Protein AF-A0A0U3AAA3-F1 (afdb_monomer_lite)

Radius of gyration: 26.06 Å; chains: 1; bounding box: 89×28×64 Å

Structure (mmCIF, N/CA/C/O backbone):
data_AF-A0A0U3AAA3-F1
#
_entry.id   AF-A0A0U3AAA3-F1
#
loop_
_atom_site.group_PDB
_atom_site.id
_atom_site.type_symbol
_atom_site.label_atom_id
_atom_site.label_alt_id
_atom_site.label_comp_id
_atom_site.label_asym_id
_atom_site.label_entity_id
_atom_site.label_seq_id
_atom_site.pdbx_PDB_ins_code
_atom_site.Cartn_x
_atom_site.Cartn_y
_atom_site.Cartn_z
_atom_site.occupancy
_atom_site.B_iso_or_equiv
_atom_site.auth_seq_id
_atom_site.auth_comp_id
_atom_site.auth_asym_id
_atom_site.auth_atom_id
_atom_site.pdbx_PDB_model_num
ATOM 1 N N . MET A 1 1 ? -76.362 -2.317 -46.726 1.00 37.00 1 MET A N 1
ATOM 2 C CA . MET A 1 1 ? -75.154 -2.818 -47.416 1.00 37.00 1 MET A CA 1
ATOM 3 C C . MET A 1 1 ? -74.134 -3.236 -46.356 1.00 37.00 1 MET A C 1
ATOM 5 O O . MET A 1 1 ? -74.156 -2.622 -45.297 1.00 37.00 1 MET A O 1
ATOM 9 N N . PRO A 1 2 ? -73.394 -4.336 -46.579 1.00 53.75 2 PRO A N 1
ATOM 10 C CA . PRO A 1 2 ? -72.885 -5.265 -45.556 1.00 53.75 2 PRO A CA 1
ATOM 11 C C . PRO A 1 2 ? -71.405 -5.004 -45.187 1.00 53.75 2 PRO A C 1
ATOM 13 O O . PRO A 1 2 ? -70.929 -3.903 -45.423 1.00 53.75 2 PRO A O 1
ATOM 16 N N . PHE A 1 3 ? -70.716 -6.030 -44.656 1.00 48.41 3 PHE A N 1
ATOM 17 C CA . PHE A 1 3 ? -69.305 -6.127 -44.213 1.00 48.41 3 PHE A CA 1
ATOM 18 C C . PHE A 1 3 ? -69.119 -5.766 -42.724 1.00 48.41 3 PHE A C 1
ATOM 20 O O . PHE A 1 3 ? -68.991 -4.605 -42.373 1.00 48.41 3 PHE A O 1
ATOM 27 N N . TRP A 1 4 ? -69.193 -6.675 -41.740 1.00 46.38 4 TRP A N 1
ATOM 28 C CA . TRP A 1 4 ? -68.537 -7.990 -41.607 1.00 46.38 4 TRP A CA 1
ATOM 29 C C . TRP A 1 4 ? -67.086 -7.977 -42.091 1.00 46.38 4 TRP A C 1
ATOM 31 O O . TRP A 1 4 ? -66.832 -8.261 -43.252 1.00 46.38 4 TRP A O 1
ATOM 41 N N . TYR A 1 5 ? -66.151 -7.705 -41.177 1.00 57.47 5 TYR A N 1
ATOM 42 C CA . TYR A 1 5 ? -64.892 -8.447 -41.095 1.00 57.47 5 TYR A CA 1
ATOM 43 C C . TYR A 1 5 ? -64.356 -8.388 -39.661 1.00 57.47 5 TYR A C 1
ATOM 45 O O . TYR A 1 5 ? -63.885 -7.362 -39.177 1.00 57.47 5 TYR A O 1
ATOM 53 N N . ALA A 1 6 ? -64.469 -9.518 -38.970 1.00 54.03 6 ALA A N 1
ATOM 54 C CA . ALA A 1 6 ? -63.689 -9.805 -37.783 1.00 54.03 6 ALA A CA 1
ATOM 55 C C . ALA A 1 6 ? -62.265 -10.159 -38.227 1.00 54.03 6 ALA A C 1
ATOM 57 O O . ALA A 1 6 ? -62.090 -11.045 -39.061 1.00 54.03 6 ALA A O 1
ATOM 58 N N . ILE A 1 7 ? -61.252 -9.521 -37.643 1.00 60.38 7 ILE A N 1
ATOM 59 C CA . ILE A 1 7 ? -59.889 -10.057 -37.631 1.00 60.38 7 ILE A CA 1
ATOM 60 C C . ILE A 1 7 ? -59.403 -10.012 -36.185 1.00 60.38 7 ILE A C 1
ATOM 62 O O . ILE A 1 7 ? -59.069 -8.962 -35.644 1.00 60.38 7 ILE A O 1
ATOM 66 N N . ARG A 1 8 ? -59.407 -11.186 -35.548 1.00 59.12 8 ARG A N 1
ATOM 67 C CA . ARG A 1 8 ? -58.609 -11.484 -34.359 1.00 59.12 8 ARG A CA 1
ATOM 68 C C . ARG A 1 8 ? -57.355 -12.221 -34.809 1.00 59.12 8 ARG A C 1
ATOM 70 O O . ARG A 1 8 ? -57.466 -13.389 -35.150 1.00 59.12 8 ARG A O 1
ATOM 77 N N . ILE A 1 9 ? -56.201 -11.566 -34.747 1.00 58.53 9 ILE A N 1
ATOM 78 C CA . ILE A 1 9 ? -54.851 -12.150 -34.637 1.00 58.53 9 ILE A CA 1
ATOM 79 C C . ILE A 1 9 ? -54.052 -11.037 -33.930 1.00 58.53 9 ILE A C 1
ATOM 81 O O . ILE A 1 9 ? -54.076 -9.908 -34.394 1.00 58.53 9 ILE A O 1
ATOM 85 N N . GLY A 1 10 ? -53.482 -11.176 -32.736 1.00 50.84 10 GLY A N 1
ATOM 86 C CA . GLY A 1 10 ? -52.736 -12.303 -32.196 1.00 50.84 10 GLY A CA 1
ATOM 87 C C . GLY A 1 10 ? -51.255 -11.905 -32.156 1.00 50.84 10 GLY A C 1
ATOM 88 O O . GLY A 1 10 ? -50.718 -11.492 -33.174 1.00 50.84 10 GLY A O 1
ATOM 89 N N . VAL A 1 11 ? -50.622 -12.092 -30.992 1.00 58.62 11 VAL A N 1
ATOM 90 C CA . VAL A 1 11 ? -49.186 -11.930 -30.672 1.00 58.62 11 VAL A CA 1
ATOM 91 C C . VAL A 1 11 ? -48.766 -10.563 -30.110 1.00 58.62 11 VAL A C 1
ATOM 93 O O . VAL A 1 11 ? -48.398 -9.626 -30.811 1.00 58.62 11 VAL A O 1
ATOM 96 N N . ALA A 1 12 ? -48.752 -10.519 -28.776 1.00 52.66 12 ALA A N 1
ATOM 97 C CA . ALA A 1 12 ? -47.927 -9.621 -27.988 1.00 52.66 12 ALA A CA 1
ATOM 98 C C . ALA A 1 12 ? -46.445 -9.977 -28.200 1.00 52.66 12 ALA A C 1
ATOM 100 O O . ALA A 1 12 ? -46.017 -11.076 -27.849 1.00 52.66 12 ALA A O 1
ATOM 101 N N . ALA A 1 13 ? -45.666 -9.048 -28.750 1.00 54.56 13 ALA A N 1
ATOM 102 C CA . ALA A 1 13 ? -44.210 -9.113 -28.756 1.00 54.56 13 ALA A CA 1
ATOM 103 C C . ALA A 1 13 ? -43.691 -8.054 -27.779 1.00 54.56 13 ALA A C 1
ATOM 105 O O . ALA A 1 13 ? -43.598 -6.872 -28.099 1.00 54.56 13 ALA A O 1
ATOM 106 N N . GLY A 1 14 ? -43.425 -8.487 -26.546 1.00 49.62 14 GLY A N 1
ATOM 107 C CA . GLY A 1 14 ? -42.741 -7.679 -25.549 1.00 49.62 14 GLY A CA 1
ATOM 108 C C . GLY A 1 14 ? -41.270 -7.532 -25.918 1.00 49.62 14 GLY A C 1
ATOM 109 O O . GLY A 1 14 ? -40.524 -8.507 -25.897 1.00 49.62 14 GLY A O 1
ATOM 110 N N . THR A 1 15 ? -40.843 -6.312 -26.225 1.00 59.81 15 THR A N 1
ATOM 111 C CA . THR A 1 15 ? -39.426 -5.948 -26.272 1.00 59.81 15 THR A CA 1
ATOM 112 C C . THR A 1 15 ? -39.041 -5.323 -24.935 1.00 59.81 15 THR A C 1
ATOM 114 O O . THR A 1 15 ? -39.301 -4.146 -24.686 1.00 59.81 15 THR A O 1
ATOM 117 N N . LEU A 1 16 ? -38.441 -6.136 -24.058 1.00 53.84 16 LEU A N 1
ATOM 118 C CA . LEU A 1 16 ? -37.649 -5.658 -22.926 1.00 53.84 16 LEU A CA 1
ATOM 119 C C . LEU A 1 16 ? -36.415 -4.930 -23.478 1.00 53.84 16 LEU A C 1
ATOM 121 O O . LEU A 1 16 ? -35.475 -5.572 -23.939 1.00 53.84 16 LEU A O 1
ATOM 125 N N . SER A 1 17 ? -36.399 -3.603 -23.390 1.00 56.31 17 SER A N 1
ATOM 126 C CA . SER A 1 17 ? -35.177 -2.813 -23.552 1.00 56.31 17 SER A CA 1
ATOM 127 C C . SER A 1 17 ? -34.626 -2.470 -22.170 1.00 56.31 17 SER A C 1
ATOM 129 O O . SER A 1 17 ? -35.037 -1.495 -21.547 1.00 56.31 17 SER A O 1
ATOM 131 N N . LEU A 1 18 ? -33.697 -3.291 -21.679 1.00 57.25 18 LEU A N 1
ATOM 132 C CA . LEU A 1 18 ? -32.771 -2.919 -20.608 1.00 57.25 18 LEU A CA 1
ATOM 133 C C . LEU A 1 18 ? -31.670 -2.046 -21.228 1.00 57.25 18 LEU A C 1
ATOM 135 O O . LEU A 1 18 ? -30.714 -2.569 -21.794 1.00 57.25 18 LEU A O 1
ATOM 139 N N . ALA A 1 19 ? -31.810 -0.723 -21.143 1.00 58.56 19 ALA A N 1
ATOM 140 C CA . ALA A 1 19 ? -30.737 0.222 -21.450 1.00 58.56 19 ALA A CA 1
ATOM 141 C C . ALA A 1 19 ? -30.387 0.996 -20.172 1.00 58.56 19 ALA A C 1
ATOM 143 O O . ALA A 1 19 ? -31.252 1.591 -19.532 1.00 58.56 19 ALA A O 1
ATOM 144 N N . GLY A 1 20 ? -29.125 0.862 -19.762 1.00 44.56 20 GLY A N 1
ATOM 145 C CA . GLY A 1 20 ? -28.633 1.136 -18.419 1.00 44.56 20 GLY A CA 1
ATOM 146 C C . GLY A 1 20 ? -28.552 2.607 -18.010 1.00 44.56 20 GLY A C 1
ATOM 147 O O . GLY A 1 20 ? -28.443 3.522 -18.823 1.00 44.56 20 GLY A O 1
ATOM 148 N N . CYS A 1 21 ? -28.545 2.803 -16.692 1.00 59.22 21 CYS A N 1
ATOM 149 C CA . CYS A 1 21 ? -28.167 4.047 -16.043 1.00 59.22 21 CYS A CA 1
ATOM 150 C C . CYS A 1 21 ? -26.676 4.316 -16.274 1.00 59.22 21 CYS A C 1
ATOM 152 O O . CYS A 1 21 ? -25.824 3.741 -15.602 1.00 59.22 21 CYS A O 1
ATOM 154 N N . SER A 1 22 ? -26.348 5.228 -17.180 1.00 60.03 22 SER A N 1
ATOM 155 C CA . SER A 1 22 ? -25.014 5.824 -17.230 1.00 60.03 22 SER A CA 1
ATOM 156 C C . SER A 1 22 ? -25.124 7.304 -17.558 1.00 60.03 22 SER A C 1
ATOM 158 O O . SER A 1 22 ? -24.985 7.711 -18.705 1.00 60.03 22 SER A O 1
ATOM 160 N N . LEU A 1 23 ? -25.386 8.099 -16.521 1.00 48.44 23 LEU A N 1
ATOM 161 C CA . LEU A 1 23 ? -25.204 9.551 -16.510 1.00 48.44 23 LEU A CA 1
ATOM 162 C C . LEU A 1 23 ? -24.699 9.978 -15.122 1.00 48.44 23 LEU A C 1
ATOM 164 O O . LEU A 1 23 ? -25.301 10.779 -14.417 1.00 48.44 23 LEU A O 1
ATOM 168 N N . GLY A 1 24 ? -23.564 9.398 -14.726 1.00 50.91 24 GLY A N 1
ATOM 169 C CA . GLY A 1 24 ? -22.662 9.986 -13.740 1.00 50.91 24 GLY A CA 1
ATOM 170 C C . GLY A 1 24 ? -21.733 10.963 -14.454 1.00 50.91 24 GLY A C 1
ATOM 171 O O . GLY A 1 24 ? -20.582 10.637 -14.728 1.00 50.91 24 GLY A O 1
ATOM 172 N N . LEU A 1 25 ? -22.250 12.131 -14.837 1.00 54.28 25 LEU A N 1
ATOM 173 C CA . LEU A 1 25 ? -21.409 13.242 -15.274 1.00 54.28 25 LEU A CA 1
ATOM 174 C C . LEU A 1 25 ? -20.960 14.001 -14.022 1.00 54.28 25 LEU A C 1
ATOM 176 O O . LEU A 1 25 ? -21.791 14.385 -13.204 1.00 54.28 25 LEU A O 1
ATOM 180 N N . PHE A 1 26 ? -19.644 14.197 -13.917 1.00 50.50 26 PHE A N 1
ATOM 181 C CA . PHE A 1 26 ? -18.893 14.844 -12.832 1.00 50.50 26 PHE A CA 1
ATOM 182 C C . PHE A 1 26 ? -18.506 13.964 -11.632 1.00 50.50 26 PHE A C 1
ATOM 184 O O . PHE A 1 26 ? -18.665 14.353 -10.479 1.00 50.50 26 PHE A O 1
ATOM 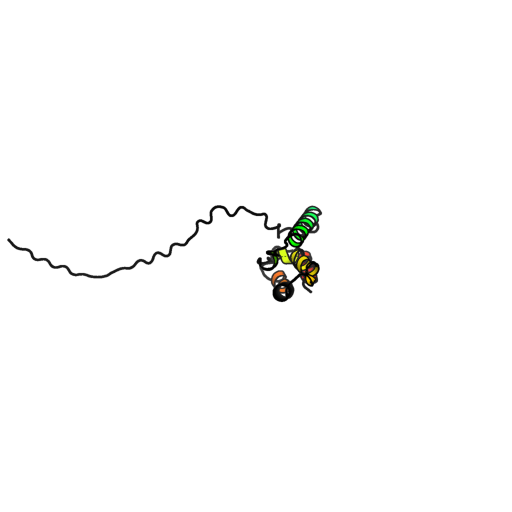191 N N . SER A 1 27 ? -17.833 12.840 -11.891 1.00 44.34 27 SER A N 1
ATOM 192 C CA . SER A 1 27 ? -16.686 12.511 -11.037 1.00 44.34 27 SER A CA 1
ATOM 193 C C . SER A 1 27 ? -15.518 13.373 -11.502 1.00 44.34 27 SER A C 1
ATOM 195 O O . SER A 1 27 ? -14.927 13.132 -12.553 1.00 44.34 27 SER A O 1
ATOM 197 N N . SER A 1 28 ? -15.230 14.426 -10.737 1.00 38.69 28 SER A N 1
ATOM 198 C CA . SER A 1 28 ? -13.937 15.104 -10.796 1.00 38.69 28 SER A CA 1
ATOM 199 C C . SER A 1 28 ? -12.841 14.031 -10.732 1.00 38.69 28 SER A C 1
ATOM 201 O O . SER A 1 28 ? -13.002 13.092 -9.944 1.00 38.69 28 SER A O 1
ATOM 203 N N . PRO A 1 29 ? -11.746 14.113 -11.507 1.00 43.31 29 PRO A N 1
ATOM 204 C CA . PRO A 1 29 ? -10.569 13.323 -11.202 1.00 43.31 29 PRO A CA 1
ATOM 205 C C . PRO A 1 29 ? -10.007 13.887 -9.895 1.00 43.31 29 PRO A C 1
ATOM 207 O O . PRO A 1 29 ? -9.119 14.737 -9.885 1.00 43.31 29 PRO A O 1
ATOM 210 N N . GLU A 1 30 ? -10.578 13.460 -8.768 1.00 40.00 30 GLU A N 1
ATOM 211 C CA . GLU A 1 30 ? -9.871 13.503 -7.501 1.00 40.00 30 GLU A CA 1
ATOM 212 C C . GLU A 1 30 ? -8.564 12.756 -7.770 1.00 40.00 30 GLU A C 1
ATOM 214 O O . GLU A 1 30 ? -8.605 11.676 -8.371 1.00 40.00 30 GLU A O 1
ATOM 219 N N . PRO A 1 31 ? -7.400 13.344 -7.464 1.00 41.62 31 PRO A N 1
ATOM 220 C CA . PRO A 1 31 ? -6.134 12.699 -7.724 1.00 41.62 31 PRO A CA 1
ATOM 221 C C . PRO A 1 31 ? -6.073 11.487 -6.800 1.00 41.62 31 PRO A C 1
ATOM 223 O O . PRO A 1 31 ? -5.583 11.577 -5.677 1.00 41.62 31 PRO A O 1
ATOM 226 N N . THR A 1 32 ? -6.583 10.347 -7.268 1.00 45.03 32 THR A N 1
ATOM 227 C CA . THR A 1 32 ? -6.218 9.034 -6.762 1.00 45.03 32 THR A CA 1
ATOM 228 C C . THR A 1 32 ? -4.708 9.042 -6.803 1.00 45.03 32 THR A C 1
ATOM 230 O O . THR A 1 32 ? -4.121 9.079 -7.890 1.00 45.03 32 THR A O 1
ATOM 233 N N . ALA A 1 33 ? -4.112 9.185 -5.618 1.00 45.88 33 ALA A N 1
ATOM 234 C CA . ALA A 1 33 ? -2.689 9.343 -5.420 1.00 45.88 33 ALA A CA 1
ATOM 235 C C . ALA A 1 33 ? -1.982 8.391 -6.377 1.00 45.88 33 ALA A C 1
ATOM 237 O O . ALA A 1 33 ? -2.268 7.201 -6.386 1.00 45.88 33 ALA A O 1
ATOM 238 N N . THR A 1 34 ? -1.179 8.957 -7.272 1.00 49.28 34 THR A N 1
ATOM 239 C CA . THR A 1 34 ? -0.629 8.287 -8.447 1.00 49.28 34 THR A CA 1
ATOM 240 C C . THR A 1 34 ? -0.005 6.944 -8.074 1.00 49.28 34 THR A C 1
ATOM 242 O O . THR A 1 34 ? 1.157 6.894 -7.671 1.00 49.28 34 THR A O 1
ATOM 245 N N . ASN A 1 35 ? -0.771 5.864 -8.251 1.00 52.25 35 ASN A N 1
ATOM 246 C CA . ASN A 1 35 ? -0.328 4.486 -8.035 1.00 52.25 35 ASN A CA 1
ATOM 247 C C . ASN A 1 35 ? 0.840 4.130 -8.971 1.00 52.25 35 ASN A C 1
ATOM 249 O O . ASN A 1 35 ? 1.577 3.197 -8.706 1.00 52.25 35 ASN A O 1
ATOM 253 N N . ASN A 1 36 ? 1.067 4.929 -10.016 1.00 65.88 36 ASN A N 1
ATOM 254 C CA . ASN A 1 36 ? 2.068 4.700 -11.055 1.00 65.88 36 ASN A CA 1
ATOM 255 C C . ASN A 1 36 ? 3.506 5.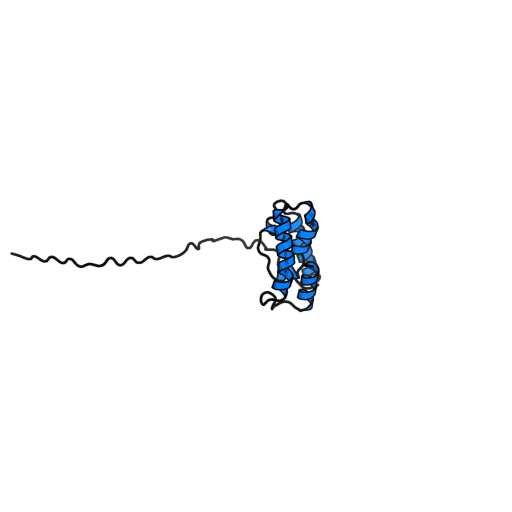101 -10.662 1.00 65.88 36 ASN A C 1
ATOM 257 O O . ASN A 1 36 ? 4.411 4.938 -11.476 1.00 65.88 36 ASN A O 1
ATOM 261 N N . CYS A 1 37 ? 3.749 5.645 -9.460 1.00 81.75 37 CYS A N 1
ATOM 262 C CA . CYS A 1 37 ? 5.089 6.103 -9.067 1.00 81.75 37 CYS A CA 1
ATOM 263 C C . CYS A 1 37 ? 5.839 5.052 -8.242 1.00 81.75 37 CYS A C 1
ATOM 265 O O . CYS A 1 37 ? 5.774 5.033 -7.010 1.00 81.75 37 CYS A O 1
ATOM 267 N N . VAL A 1 38 ? 6.542 4.159 -8.939 1.00 86.56 38 VAL A N 1
ATOM 268 C CA . VAL A 1 38 ? 7.170 2.965 -8.341 1.00 86.56 38 VAL A CA 1
ATOM 269 C C . VAL A 1 38 ? 8.704 2.978 -8.470 1.00 86.56 38 VAL A C 1
ATOM 271 O O . VAL A 1 38 ? 9.395 2.118 -7.919 1.00 86.56 38 VAL A O 1
ATOM 274 N N . ASP A 1 39 ? 9.274 3.945 -9.190 1.00 85.19 39 ASP A N 1
ATOM 275 C CA . ASP A 1 39 ? 10.725 4.133 -9.261 1.00 85.19 39 ASP A CA 1
ATOM 276 C C . ASP A 1 39 ? 11.290 4.921 -8.060 1.00 85.19 39 ASP A C 1
ATOM 278 O O . ASP A 1 39 ? 10.565 5.420 -7.189 1.00 85.19 39 ASP A O 1
ATOM 282 N N . ASP A 1 40 ? 12.620 4.982 -8.001 1.00 84.19 40 ASP A N 1
ATOM 283 C CA . ASP A 1 40 ? 13.373 5.646 -6.933 1.00 84.19 40 ASP A CA 1
ATOM 284 C C . ASP A 1 40 ? 13.869 7.042 -7.347 1.00 84.19 40 ASP A C 1
ATOM 286 O O . ASP A 1 40 ? 14.769 7.601 -6.718 1.00 84.19 40 ASP A O 1
ATOM 290 N N . SER A 1 41 ? 13.281 7.633 -8.393 1.00 90.25 41 SER A N 1
ATOM 291 C CA . SER A 1 41 ? 13.498 9.045 -8.695 1.00 90.25 41 SER A CA 1
ATOM 292 C C . SER A 1 41 ? 13.035 9.904 -7.519 1.00 90.25 41 SER A C 1
ATOM 294 O O . SER A 1 41 ? 12.093 9.566 -6.791 1.00 90.25 41 SER A O 1
ATOM 296 N N . LYS A 1 42 ? 13.681 11.060 -7.340 1.00 92.88 42 LYS A N 1
ATOM 297 C CA . LYS A 1 42 ? 13.294 12.015 -6.297 1.00 92.88 42 LYS A CA 1
ATOM 298 C C . LYS A 1 42 ? 11.807 12.378 -6.388 1.00 92.88 42 LYS A C 1
ATOM 300 O O . LYS A 1 42 ? 11.131 12.441 -5.366 1.00 92.88 42 LYS A O 1
ATOM 305 N N . GLU A 1 43 ? 11.299 12.558 -7.605 1.00 92.12 43 GLU A N 1
ATOM 306 C CA . GLU A 1 43 ? 9.896 12.879 -7.841 1.00 92.12 43 GLU A CA 1
ATOM 307 C C . GLU A 1 43 ? 8.960 11.769 -7.340 1.00 92.12 43 GLU A C 1
ATOM 309 O O . GLU A 1 43 ? 8.003 12.061 -6.617 1.00 92.12 43 GLU A O 1
ATOM 314 N N . CYS A 1 44 ? 9.240 10.497 -7.647 1.00 91.12 44 CYS A N 1
ATOM 315 C CA . CYS A 1 44 ? 8.412 9.403 -7.142 1.00 91.12 44 CYS A CA 1
ATOM 316 C C . CYS A 1 44 ? 8.505 9.209 -5.638 1.00 91.12 44 CYS A C 1
ATOM 318 O O . CYS A 1 44 ? 7.499 8.881 -5.005 1.00 91.12 44 CYS A O 1
ATOM 320 N N . ILE A 1 45 ? 9.673 9.420 -5.041 1.00 90.69 45 ILE A N 1
ATOM 321 C CA . ILE A 1 45 ? 9.818 9.376 -3.584 1.00 90.69 45 ILE A CA 1
ATOM 322 C C . ILE A 1 45 ? 8.958 10.468 -2.937 1.00 90.69 45 ILE A C 1
ATOM 324 O O . ILE A 1 45 ? 8.182 10.174 -2.023 1.00 90.69 45 ILE A O 1
ATOM 328 N N . ASP A 1 46 ? 9.023 11.700 -3.446 1.00 93.69 46 ASP A N 1
ATOM 329 C CA . ASP A 1 46 ? 8.245 12.825 -2.920 1.00 93.69 46 ASP A CA 1
ATOM 330 C C . ASP A 1 46 ? 6.731 12.577 -3.078 1.00 93.69 46 ASP A C 1
ATOM 332 O O . ASP A 1 46 ? 5.964 12.770 -2.128 1.00 93.69 46 ASP A O 1
ATOM 336 N N . ARG A 1 47 ? 6.292 12.059 -4.234 1.00 93.00 47 ARG A N 1
ATOM 337 C CA . ARG A 1 47 ? 4.887 11.677 -4.477 1.00 93.00 47 ARG A CA 1
ATOM 338 C C . ARG A 1 47 ? 4.417 10.569 -3.531 1.00 93.00 47 ARG A C 1
ATOM 340 O O . ARG A 1 47 ? 3.338 10.693 -2.949 1.00 93.00 47 ARG A O 1
ATOM 347 N N . ARG A 1 48 ? 5.224 9.524 -3.311 1.00 92.12 48 ARG A N 1
ATOM 348 C CA . ARG A 1 48 ? 4.917 8.449 -2.348 1.00 92.12 48 ARG A CA 1
ATOM 349 C C . ARG A 1 48 ? 4.811 8.982 -0.917 1.00 92.12 48 ARG A C 1
ATOM 351 O O . ARG A 1 48 ? 3.901 8.594 -0.188 1.00 92.12 48 ARG A O 1
ATOM 358 N N . ALA A 1 49 ? 5.680 9.913 -0.524 1.00 92.75 49 ALA A N 1
ATOM 359 C CA . ALA A 1 49 ? 5.625 10.548 0.792 1.00 92.75 49 ALA A CA 1
ATOM 360 C C . ALA A 1 49 ? 4.376 11.430 0.976 1.00 92.75 49 ALA A C 1
ATOM 362 O O . ALA A 1 49 ? 3.809 11.479 2.069 1.00 92.75 49 ALA A O 1
ATOM 363 N N . VAL A 1 50 ? 3.929 12.135 -0.069 1.00 95.25 50 VAL A N 1
ATOM 364 C CA . VAL A 1 50 ? 2.654 12.877 -0.056 1.00 95.25 50 VAL A CA 1
ATOM 365 C C . VAL A 1 50 ? 1.471 11.918 0.081 1.00 95.25 50 VAL A C 1
ATOM 367 O O . VAL A 1 50 ? 0.626 12.135 0.947 1.00 95.25 50 VAL A O 1
ATOM 370 N N . ALA A 1 51 ? 1.442 10.843 -0.711 1.00 93.00 51 ALA A N 1
ATOM 371 C CA . ALA A 1 51 ? 0.385 9.833 -0.667 1.00 93.00 51 ALA A CA 1
ATOM 372 C C . ALA A 1 51 ? 0.285 9.158 0.710 1.00 93.00 51 ALA A C 1
ATOM 374 O O . ALA A 1 51 ? -0.798 9.007 1.265 1.00 93.00 51 ALA A O 1
ATOM 375 N N . LEU A 1 52 ? 1.422 8.812 1.318 1.00 94.12 52 LEU A N 1
ATOM 376 C CA . LEU A 1 52 ? 1.419 8.271 2.672 1.00 94.12 52 LEU A CA 1
ATOM 377 C C . LEU A 1 52 ? 0.840 9.280 3.671 1.00 94.12 52 LEU A C 1
ATOM 379 O O . LEU A 1 52 ? -0.005 8.925 4.490 1.00 94.12 52 LEU A O 1
ATOM 383 N N . ARG A 1 53 ? 1.267 10.548 3.603 1.00 95.44 53 ARG A N 1
ATOM 384 C CA . ARG A 1 53 ? 0.759 11.594 4.502 1.00 95.44 53 ARG A CA 1
ATOM 385 C C . ARG A 1 53 ? -0.746 11.803 4.357 1.00 95.44 53 ARG A C 1
ATOM 387 O O . ARG A 1 53 ? -1.401 11.980 5.380 1.00 95.44 53 ARG A O 1
ATOM 394 N N . SER A 1 54 ? -1.300 11.745 3.144 1.00 94.31 54 SER A N 1
ATOM 395 C CA . SER A 1 54 ? -2.751 11.857 2.956 1.00 94.31 54 SER A CA 1
ATOM 396 C C . SER A 1 54 ? -3.496 10.671 3.575 1.00 94.31 54 SER A C 1
ATOM 398 O O . SER A 1 54 ? -4.468 10.887 4.294 1.00 94.31 54 SER A O 1
ATOM 400 N N . MET A 1 55 ? -2.995 9.439 3.418 1.00 94.31 55 MET A N 1
ATOM 401 C CA . MET A 1 55 ? -3.576 8.253 4.069 1.00 94.31 55 MET A CA 1
ATOM 402 C C . MET A 1 55 ? -3.512 8.323 5.601 1.00 94.31 55 MET A C 1
ATOM 404 O O . MET A 1 55 ? -4.423 7.855 6.283 1.00 94.31 55 MET A O 1
ATOM 408 N N . MET A 1 56 ? -2.442 8.897 6.161 1.00 94.50 56 MET A N 1
ATOM 409 C CA . MET A 1 56 ? -2.303 9.081 7.613 1.00 94.50 56 MET A CA 1
ATOM 410 C C . MET A 1 56 ? -3.203 10.195 8.156 1.00 94.50 56 MET A C 1
ATOM 412 O O . MET A 1 56 ? -3.617 10.129 9.313 1.00 94.50 56 MET A O 1
ATOM 416 N N . ALA A 1 57 ? -3.499 11.207 7.338 1.00 95.62 57 ALA A N 1
ATOM 417 C CA . ALA A 1 57 ? -4.395 12.303 7.693 1.00 95.62 57 ALA A CA 1
ATOM 418 C C . ALA A 1 57 ? -5.884 11.922 7.592 1.00 95.62 57 ALA A C 1
ATOM 420 O O . ALA A 1 57 ? -6.718 12.575 8.223 1.00 95.62 57 ALA A O 1
ATOM 421 N N . ASP A 1 58 ? -6.223 10.872 6.837 1.00 94.12 58 ASP A N 1
ATOM 422 C CA . ASP A 1 58 ? -7.588 10.357 6.717 1.00 94.12 58 ASP A CA 1
ATOM 423 C C . ASP A 1 58 ? -8.048 9.681 8.021 1.00 94.12 58 ASP A C 1
ATOM 425 O O . ASP A 1 58 ? -7.687 8.543 8.342 1.00 94.12 58 ASP A O 1
ATOM 429 N N . LYS A 1 59 ? -8.868 10.404 8.790 1.00 92.31 59 LYS A N 1
ATOM 430 C CA . LYS A 1 59 ? -9.424 9.932 10.067 1.00 92.31 59 LYS A CA 1
ATOM 431 C C . LYS A 1 59 ? -10.438 8.807 9.878 1.00 92.31 59 LYS A C 1
ATOM 433 O O . LYS A 1 59 ? -10.479 7.900 10.714 1.00 92.31 59 LYS A O 1
ATOM 438 N N . ASP A 1 60 ? -11.180 8.851 8.775 1.00 92.56 60 ASP A N 1
ATOM 439 C CA . ASP A 1 60 ? -12.210 7.872 8.423 1.00 92.56 60 ASP A CA 1
ATOM 440 C C . ASP A 1 60 ? -11.610 6.625 7.764 1.00 92.56 60 ASP A C 1
ATOM 442 O O . ASP A 1 60 ? -12.286 5.606 7.638 1.00 92.56 60 ASP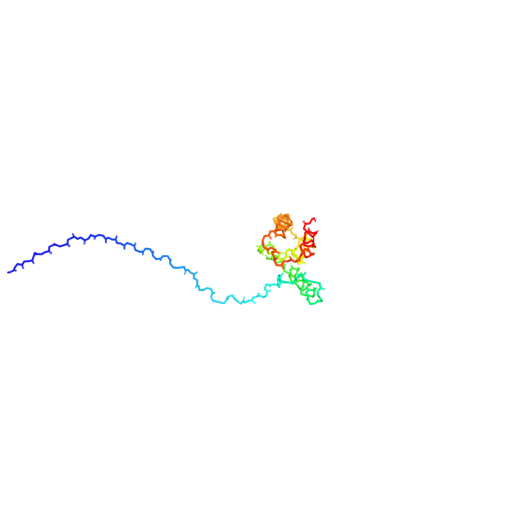 A O 1
ATOM 446 N N . ARG A 1 61 ? -10.324 6.690 7.382 1.00 94.06 61 ARG A N 1
ATOM 447 C CA . ARG A 1 61 ? -9.534 5.578 6.829 1.00 94.06 61 ARG A CA 1
ATOM 448 C C . ARG A 1 61 ? -10.237 4.912 5.649 1.00 94.06 61 ARG A C 1
ATOM 450 O O . ARG A 1 61 ? -10.211 3.689 5.500 1.00 94.06 61 ARG A O 1
ATOM 457 N N . ARG A 1 62 ? -10.849 5.723 4.786 1.00 93.06 62 ARG A N 1
ATOM 458 C CA . ARG A 1 62 ? -11.595 5.268 3.602 1.00 93.06 62 ARG A CA 1
ATOM 459 C C . ARG A 1 62 ? -10.724 4.397 2.707 1.00 93.06 62 ARG A C 1
ATOM 461 O O . ARG A 1 62 ? -11.186 3.369 2.214 1.00 93.06 62 ARG A O 1
ATOM 468 N N . TRP A 1 63 ? -9.438 4.740 2.628 1.00 91.88 63 TRP A N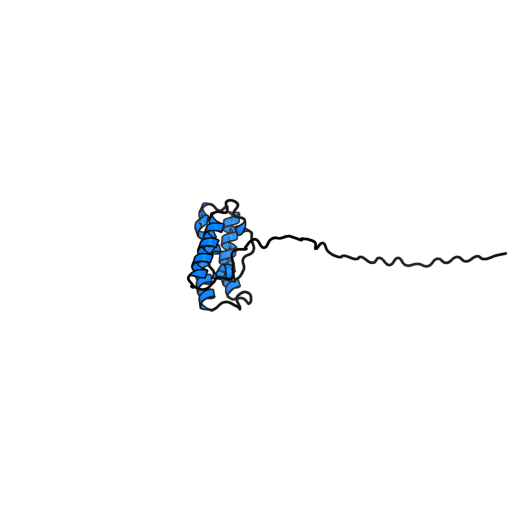 1
ATOM 469 C CA . TRP A 1 63 ? -8.423 3.988 1.899 1.00 91.88 63 TRP A CA 1
ATOM 470 C C . TRP A 1 63 ? -8.372 2.499 2.264 1.00 91.88 63 TRP A C 1
ATOM 472 O O . TRP A 1 63 ? -8.032 1.694 1.402 1.00 91.88 63 TRP A O 1
ATOM 482 N N . VAL A 1 64 ? -8.740 2.093 3.487 1.00 93.75 64 VAL A N 1
ATOM 483 C CA . VAL A 1 64 ? -8.734 0.676 3.899 1.00 93.75 64 VAL A CA 1
ATOM 484 C C . VAL A 1 64 ? -9.681 -0.166 3.044 1.00 93.75 64 VAL A C 1
ATOM 486 O O . VAL A 1 64 ? -9.408 -1.332 2.801 1.00 93.75 64 VAL A O 1
ATOM 489 N N . ARG A 1 65 ? -10.796 0.402 2.573 1.00 88.38 65 ARG A N 1
ATOM 490 C CA . ARG A 1 65 ? -11.817 -0.332 1.804 1.00 88.38 65 ARG A CA 1
ATOM 491 C C . ARG A 1 65 ? -11.707 -0.123 0.298 1.00 88.38 65 ARG A C 1
ATOM 493 O O . ARG A 1 65 ? -12.420 -0.779 -0.457 1.00 88.38 65 ARG A O 1
ATOM 500 N N . GLU A 1 66 ? -10.843 0.786 -0.134 1.00 89.88 66 GLU A N 1
ATOM 501 C CA . GLU A 1 66 ? -10.593 1.026 -1.550 1.00 89.88 66 GLU A CA 1
ATOM 502 C C . GLU A 1 66 ? -9.790 -0.130 -2.155 1.00 89.88 66 GLU A C 1
ATOM 504 O O . GLU A 1 66 ? -8.869 -0.628 -1.502 1.00 89.88 66 GLU A O 1
ATOM 509 N N . PRO A 1 67 ? -10.104 -0.563 -3.388 1.00 87.50 67 PRO A N 1
ATOM 510 C CA . PRO A 1 67 ? -9.362 -1.625 -4.054 1.00 87.50 67 PRO A CA 1
ATOM 511 C C . PRO A 1 67 ? -7.917 -1.196 -4.342 1.00 87.50 67 PRO A C 1
ATOM 513 O O . PRO A 1 67 ? -7.664 -0.091 -4.821 1.00 87.50 67 PRO A O 1
ATOM 516 N N . ALA A 1 68 ? -6.966 -2.093 -4.088 1.00 89.00 68 ALA A N 1
ATOM 517 C CA . ALA A 1 68 ? -5.554 -1.875 -4.382 1.00 89.00 68 ALA A CA 1
ATOM 518 C C . ALA A 1 68 ? -5.159 -2.418 -5.764 1.00 89.00 68 ALA A C 1
ATOM 520 O O . ALA A 1 68 ? -5.600 -3.494 -6.171 1.00 89.00 68 ALA A O 1
ATOM 521 N N . SER A 1 69 ? -4.282 -1.695 -6.467 1.00 89.25 69 SER A N 1
ATOM 522 C CA . SER A 1 69 ? -3.642 -2.163 -7.704 1.00 89.25 69 SER A CA 1
ATOM 523 C C . SER A 1 69 ? -2.276 -2.811 -7.436 1.00 89.25 69 SER A C 1
ATOM 525 O O . SER A 1 69 ? -1.698 -2.649 -6.356 1.00 89.25 69 SER A O 1
ATOM 527 N N . ALA A 1 70 ? -1.718 -3.512 -8.430 1.00 90.19 70 ALA A N 1
ATOM 528 C CA . ALA A 1 70 ? -0.380 -4.101 -8.329 1.00 90.19 70 ALA A CA 1
ATOM 529 C C . ALA A 1 70 ? 0.702 -3.034 -8.089 1.00 90.19 70 ALA A C 1
ATOM 531 O O . ALA A 1 70 ? 1.614 -3.233 -7.287 1.00 90.19 70 ALA A O 1
ATOM 532 N N . GLU A 1 71 ? 0.575 -1.869 -8.717 1.00 89.25 71 GLU A N 1
ATOM 533 C CA . GLU A 1 71 ? 1.480 -0.736 -8.534 1.00 89.25 71 GLU A CA 1
ATOM 534 C C . GLU A 1 71 ? 1.337 -0.117 -7.138 1.00 89.25 71 GLU A C 1
ATOM 536 O O . GLU A 1 71 ? 2.336 0.268 -6.533 1.00 89.25 71 GLU A O 1
ATOM 541 N N . SER A 1 72 ? 0.123 -0.098 -6.572 1.00 89.44 72 SER A N 1
ATOM 542 C CA . SER A 1 72 ? -0.096 0.318 -5.181 1.00 89.44 72 SER A CA 1
ATOM 543 C C . SER A 1 72 ? 0.693 -0.566 -4.209 1.00 89.44 72 SER A C 1
ATOM 545 O O . SER A 1 72 ? 1.399 -0.046 -3.338 1.00 89.44 72 SER A O 1
ATOM 547 N N . TYR A 1 73 ? 0.676 -1.888 -4.413 1.00 90.44 73 TYR A N 1
ATOM 548 C CA . TYR A 1 73 ? 1.515 -2.817 -3.651 1.00 90.44 73 TYR A CA 1
ATOM 549 C C . TYR A 1 73 ? 3.007 -2.592 -3.900 1.00 90.44 73 TYR A C 1
ATOM 551 O O . TYR A 1 73 ? 3.789 -2.537 -2.950 1.00 90.44 73 TYR A O 1
ATOM 559 N N . ALA A 1 74 ? 3.408 -2.403 -5.158 1.00 91.44 74 ALA A N 1
ATOM 560 C CA . ALA A 1 74 ? 4.805 -2.189 -5.524 1.00 91.44 74 ALA A CA 1
ATOM 561 C C . ALA A 1 74 ? 5.378 -0.879 -4.958 1.00 91.44 74 ALA A C 1
ATOM 563 O O . ALA A 1 74 ? 6.555 -0.818 -4.599 1.00 91.44 74 ALA A O 1
ATOM 564 N N . SER A 1 75 ? 4.548 0.162 -4.829 1.00 91.19 75 SER A N 1
ATOM 565 C CA . SER A 1 75 ? 4.930 1.443 -4.226 1.00 91.19 75 SER A CA 1
ATOM 566 C C . SER A 1 75 ? 5.267 1.315 -2.735 1.00 91.19 75 SER A C 1
ATOM 568 O O . SER A 1 75 ? 6.038 2.121 -2.207 1.00 91.19 75 SER A O 1
ATOM 570 N N . GLY A 1 76 ? 4.676 0.323 -2.057 1.00 89.88 76 GLY A N 1
ATOM 571 C CA . GLY A 1 76 ? 4.816 0.073 -0.625 1.00 89.88 76 GLY A CA 1
ATOM 572 C C . GLY A 1 76 ? 4.011 1.003 0.287 1.00 89.88 76 GLY A C 1
ATOM 573 O O . GLY A 1 76 ? 3.878 0.715 1.475 1.00 89.88 76 GLY A O 1
ATOM 574 N N . VAL A 1 77 ? 3.445 2.093 -0.242 1.00 92.88 77 VAL A N 1
ATOM 575 C CA . VAL A 1 77 ? 2.772 3.142 0.547 1.00 92.88 77 VAL A CA 1
ATOM 576 C C . VAL A 1 77 ? 1.598 2.576 1.343 1.00 92.88 77 VAL A C 1
ATOM 578 O O . VAL A 1 77 ? 1.479 2.833 2.540 1.00 92.88 77 VAL A O 1
ATOM 581 N N . ARG A 1 78 ? 0.763 1.758 0.697 1.00 93.00 78 ARG A N 1
ATOM 582 C CA . ARG A 1 78 ? -0.451 1.201 1.302 1.00 93.00 78 ARG A CA 1
ATOM 583 C C . ARG A 1 78 ? -0.153 0.214 2.431 1.00 93.00 78 ARG A C 1
ATOM 585 O O . ARG A 1 78 ? -0.726 0.316 3.512 1.00 93.00 78 ARG A O 1
ATOM 592 N N . LEU A 1 79 ? 0.781 -0.710 2.215 1.00 92.44 79 LEU A N 1
ATOM 593 C CA . LEU A 1 79 ? 1.192 -1.671 3.245 1.00 92.44 79 LEU A CA 1
ATOM 594 C C . LEU A 1 79 ? 1.908 -0.971 4.407 1.00 92.44 79 LEU A C 1
ATOM 596 O O . LEU A 1 79 ? 1.689 -1.310 5.572 1.00 92.44 79 LEU A O 1
ATOM 600 N N . PHE A 1 80 ? 2.695 0.067 4.112 1.00 93.31 80 PHE A N 1
ATOM 601 C CA . PHE A 1 80 ? 3.290 0.904 5.148 1.00 93.31 80 PHE A CA 1
ATOM 602 C C . PHE A 1 80 ? 2.221 1.647 5.961 1.00 93.31 80 PHE A C 1
ATOM 604 O O . PHE A 1 80 ? 2.301 1.662 7.186 1.00 93.31 80 PHE A O 1
ATOM 611 N N . ALA A 1 81 ? 1.178 2.180 5.319 1.00 94.50 81 ALA A N 1
ATOM 612 C CA . ALA A 1 81 ? 0.054 2.818 6.000 1.00 94.50 81 ALA A CA 1
ATOM 613 C C . ALA A 1 81 ? -0.655 1.862 6.980 1.00 94.50 81 ALA A C 1
ATOM 615 O O . ALA A 1 81 ? -0.873 2.229 8.140 1.00 94.50 81 ALA A O 1
ATOM 616 N N . TYR A 1 82 ? -0.935 0.619 6.565 1.00 94.62 82 TYR A N 1
ATOM 617 C CA . TYR A 1 82 ? -1.459 -0.424 7.461 1.00 94.62 82 TYR A CA 1
ATOM 618 C C . TYR A 1 82 ? -0.533 -0.668 8.656 1.00 94.62 82 TYR A C 1
ATOM 620 O O . TYR A 1 82 ? -0.988 -0.695 9.802 1.00 94.62 82 TYR A O 1
ATOM 628 N N . LYS A 1 83 ? 0.774 -0.800 8.407 1.00 93.31 83 LYS A N 1
ATOM 629 C CA . LYS A 1 83 ? 1.775 -1.022 9.458 1.00 93.31 83 LYS A CA 1
ATOM 630 C C . LYS A 1 83 ? 1.835 0.144 10.450 1.00 93.31 83 LYS A C 1
ATOM 632 O O . LYS A 1 83 ? 1.848 -0.094 11.656 1.00 93.31 83 LYS A O 1
ATOM 637 N N . SER A 1 84 ? 1.836 1.383 9.964 1.00 94.31 84 SER A N 1
ATOM 638 C CA . SER A 1 84 ? 1.913 2.596 10.788 1.00 94.31 84 SER A CA 1
ATOM 639 C C . SER A 1 84 ? 0.661 2.828 11.630 1.00 94.31 84 SER A C 1
ATOM 641 O O . SER A 1 84 ? 0.773 3.292 12.762 1.00 94.31 84 SER A O 1
ATOM 643 N N . ARG A 1 85 ? -0.525 2.488 11.111 1.00 94.00 85 ARG A N 1
ATOM 644 C CA . ARG A 1 85 ? -1.809 2.696 11.802 1.00 94.00 85 ARG A CA 1
ATOM 645 C C . ARG A 1 85 ? -2.283 1.479 12.587 1.00 94.00 85 ARG A C 1
ATOM 647 O O . ARG A 1 85 ? -3.329 1.565 13.211 1.00 94.00 85 ARG A O 1
ATOM 654 N N . LYS A 1 86 ? -1.528 0.374 12.622 1.00 94.12 86 LYS A N 1
ATOM 655 C CA . LYS A 1 86 ? -1.936 -0.916 13.217 1.00 94.12 86 LYS A CA 1
ATOM 656 C C . LYS A 1 86 ? -2.600 -0.809 14.600 1.00 94.12 86 LYS A C 1
ATOM 658 O O . LYS A 1 86 ? -3.505 -1.579 14.887 1.00 94.12 86 LYS A O 1
ATOM 663 N N . ARG A 1 87 ? -2.157 0.117 15.458 1.00 95.31 87 ARG A N 1
ATOM 664 C CA . ARG A 1 87 ? -2.717 0.311 16.813 1.00 95.31 87 ARG A CA 1
ATOM 665 C C . ARG A 1 87 ? -4.078 1.016 16.833 1.00 95.31 87 ARG A C 1
ATOM 667 O O . ARG A 1 87 ? -4.797 0.881 17.813 1.00 95.31 87 ARG A O 1
ATOM 674 N N . ASP A 1 88 ? -4.404 1.731 15.764 1.00 94.31 88 ASP A N 1
ATOM 675 C CA . ASP A 1 88 ? -5.611 2.547 15.618 1.00 94.31 88 ASP A CA 1
ATOM 676 C C . ASP A 1 88 ? -6.677 1.859 14.745 1.00 94.31 88 ASP A C 1
ATOM 678 O O . ASP A 1 88 ? -7.778 2.384 14.582 1.00 94.31 88 ASP A O 1
ATOM 682 N N . LEU A 1 89 ? -6.346 0.710 14.147 1.00 95.06 89 LEU A N 1
ATOM 683 C CA . LEU A 1 89 ? -7.247 -0.065 13.299 1.00 95.06 89 LEU A CA 1
ATOM 684 C C . LEU A 1 89 ? -8.136 -0.982 14.144 1.00 95.06 89 LEU A C 1
ATOM 686 O O . LEU A 1 89 ? -7.675 -1.647 15.072 1.00 95.06 89 LEU A O 1
ATOM 690 N N . SER A 1 90 ? -9.410 -1.062 13.772 1.00 96.31 90 SER A N 1
ATOM 691 C CA . SER A 1 90 ? -10.336 -2.074 14.286 1.00 96.31 90 SER A CA 1
ATOM 692 C C . SER A 1 90 ? -9.937 -3.485 13.838 1.00 96.31 90 SER A C 1
ATOM 694 O O . SER A 1 90 ? -9.182 -3.661 12.880 1.00 96.31 90 SER A O 1
ATOM 696 N N . CYS A 1 91 ? -10.478 -4.517 14.495 1.00 96.62 91 CYS A N 1
ATOM 697 C CA . CYS A 1 91 ? -10.229 -5.914 14.122 1.00 96.62 91 CYS A CA 1
ATOM 698 C C . CYS A 1 91 ? -10.569 -6.207 12.652 1.00 96.62 91 CYS A C 1
ATOM 700 O O . CYS A 1 91 ? -9.824 -6.924 11.986 1.00 96.62 91 CYS A O 1
ATOM 702 N N . ASP A 1 92 ? -11.646 -5.615 12.131 1.00 96.12 92 ASP A N 1
ATOM 703 C CA . ASP A 1 92 ? -12.062 -5.795 10.738 1.00 96.12 92 ASP A CA 1
ATOM 704 C C . ASP A 1 92 ? -11.070 -5.157 9.761 1.00 96.12 92 ASP A C 1
ATOM 706 O O . ASP A 1 92 ? -10.706 -5.763 8.750 1.00 96.12 92 ASP A O 1
ATOM 710 N N . GLU A 1 93 ? -10.592 -3.952 10.078 1.00 95.88 93 GLU A N 1
ATOM 711 C CA . GLU A 1 93 ? -9.578 -3.247 9.290 1.00 95.88 93 GLU A CA 1
ATOM 712 C C . GLU A 1 93 ? -8.224 -3.967 9.351 1.00 95.88 93 GLU A C 1
ATOM 714 O O . GLU A 1 93 ? -7.535 -4.074 8.339 1.00 95.88 93 GLU A O 1
ATOM 719 N N . LEU A 1 94 ? -7.858 -4.529 10.507 1.00 96.06 94 LEU A N 1
ATOM 720 C CA . LEU A 1 94 ? -6.664 -5.363 10.665 1.00 96.06 94 LEU A CA 1
ATOM 721 C C . LEU A 1 94 ? -6.758 -6.650 9.848 1.00 96.06 94 LEU A C 1
ATOM 723 O O . LEU A 1 94 ? -5.797 -7.025 9.178 1.00 96.06 94 LEU A O 1
ATOM 727 N N . ALA A 1 95 ? -7.910 -7.320 9.875 1.00 95.69 95 ALA A N 1
ATOM 728 C CA . ALA A 1 95 ? -8.150 -8.505 9.064 1.00 95.69 95 ALA A CA 1
ATOM 729 C C . ALA A 1 95 ? -8.103 -8.168 7.567 1.00 95.69 95 ALA A C 1
ATOM 731 O O . ALA A 1 95 ? -7.576 -8.951 6.777 1.00 95.69 95 ALA A O 1
ATOM 732 N N . HIS A 1 96 ? -8.611 -6.998 7.173 1.00 94.81 96 HIS A N 1
ATOM 733 C CA . HIS A 1 96 ? -8.501 -6.507 5.803 1.00 94.81 96 HIS A CA 1
ATOM 734 C C . HIS A 1 96 ? -7.043 -6.247 5.409 1.00 94.81 96 HIS A C 1
ATOM 736 O O . HIS A 1 96 ? -6.580 -6.807 4.418 1.00 94.81 96 HIS A O 1
ATOM 742 N N . GLY A 1 97 ? -6.293 -5.497 6.219 1.00 93.75 97 GLY A N 1
ATOM 743 C CA . GLY A 1 97 ? -4.872 -5.240 5.981 1.00 93.75 97 GLY A CA 1
ATOM 744 C C . GLY A 1 97 ? -4.030 -6.516 5.936 1.00 93.75 97 GLY A C 1
ATOM 745 O O . GLY A 1 97 ? -3.101 -6.613 5.138 1.00 93.75 97 GLY A O 1
ATOM 746 N N . ARG A 1 98 ? -4.382 -7.534 6.732 1.00 94.31 98 ARG A N 1
ATOM 747 C CA . ARG A 1 98 ? -3.739 -8.851 6.660 1.00 94.31 98 ARG A CA 1
ATOM 748 C C . ARG A 1 98 ? -4.000 -9.541 5.322 1.00 94.31 98 ARG A C 1
ATOM 750 O O . ARG A 1 98 ? -3.051 -10.006 4.704 1.00 94.31 98 ARG A O 1
ATOM 757 N N . ARG A 1 99 ? -5.254 -9.571 4.856 1.00 93.56 99 ARG A N 1
ATOM 758 C CA . ARG A 1 99 ? -5.598 -10.149 3.544 1.00 93.56 99 ARG A CA 1
ATOM 759 C C . ARG A 1 99 ? -4.889 -9.431 2.398 1.00 93.56 99 ARG A C 1
ATOM 761 O O . ARG A 1 99 ? -4.449 -10.086 1.463 1.00 93.56 99 ARG A O 1
ATOM 768 N N . GLU A 1 100 ? -4.759 -8.110 2.479 1.00 92.00 100 GLU A N 1
ATOM 769 C CA . GLU A 1 100 ? -4.005 -7.307 1.508 1.00 92.00 100 GLU A CA 1
ATOM 770 C C . GLU A 1 100 ? -2.517 -7.680 1.490 1.00 92.00 100 GLU A C 1
ATOM 772 O O . GLU A 1 100 ? -1.959 -7.915 0.418 1.00 92.00 100 GLU A O 1
ATOM 777 N N . ALA A 1 101 ? -1.885 -7.803 2.662 1.00 92.62 101 ALA A N 1
ATOM 778 C CA . ALA A 1 101 ? -0.497 -8.252 2.765 1.00 92.62 101 ALA A CA 1
ATOM 779 C C . ALA A 1 101 ? -0.315 -9.672 2.200 1.00 92.62 101 ALA A C 1
ATOM 781 O O . ALA A 1 101 ? 0.583 -9.896 1.395 1.00 92.62 101 ALA A O 1
ATOM 782 N N . ASP A 1 102 ? -1.213 -10.606 2.523 1.00 92.81 102 ASP A N 1
ATOM 783 C CA . ASP A 1 102 ? -1.148 -11.981 2.013 1.00 92.81 102 ASP A CA 1
ATOM 784 C C . ASP A 1 102 ? -1.385 -12.049 0.480 1.00 92.81 102 ASP A C 1
ATOM 786 O O . ASP A 1 102 ? -0.813 -12.899 -0.208 1.00 92.81 102 ASP A O 1
ATOM 790 N N . ALA A 1 103 ? -2.204 -11.149 -0.085 1.00 89.75 103 ALA A N 1
ATOM 791 C CA . ALA A 1 103 ? -2.546 -11.117 -1.514 1.00 89.75 103 ALA A CA 1
ATOM 792 C C . ALA A 1 103 ? -1.531 -10.361 -2.392 1.00 89.75 103 ALA A C 1
ATOM 794 O O . ALA A 1 103 ? -1.437 -10.619 -3.602 1.00 89.75 103 ALA A O 1
ATOM 795 N N . ALA A 1 104 ? -0.765 -9.430 -1.820 1.00 91.62 104 ALA A N 1
ATOM 796 C CA . ALA A 1 104 ? 0.179 -8.601 -2.564 1.00 91.62 104 ALA A CA 1
ATOM 797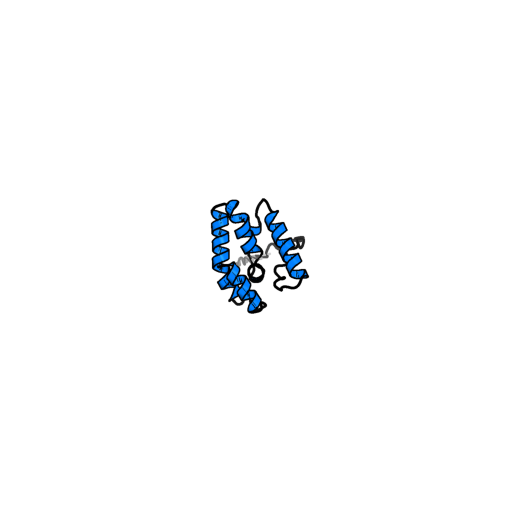 C C . ALA A 1 104 ? 1.248 -9.419 -3.325 1.00 91.62 104 ALA A C 1
ATOM 799 O O . ALA A 1 104 ? 1.427 -9.168 -4.520 1.00 91.62 104 ALA A O 1
ATOM 800 N N . PRO A 1 105 ? 1.901 -10.453 -2.749 1.00 92.00 105 PRO A N 1
ATOM 801 C CA . PRO A 1 105 ? 2.899 -11.247 -3.467 1.00 92.00 105 PRO A CA 1
ATOM 802 C C . PRO A 1 105 ? 2.320 -12.048 -4.640 1.00 92.00 105 PRO A C 1
ATOM 804 O O . PRO A 1 105 ? 3.051 -12.371 -5.576 1.00 92.00 105 PRO A O 1
ATOM 807 N N . VAL A 1 106 ? 1.034 -12.405 -4.592 1.00 92.06 106 VAL A N 1
ATOM 808 C CA . VAL A 1 106 ? 0.342 -13.074 -5.706 1.00 92.06 106 VAL A CA 1
ATOM 809 C C . VAL A 1 106 ? 0.058 -12.061 -6.813 1.00 92.06 106 VAL A C 1
ATOM 811 O O . VAL A 1 106 ? 0.379 -12.308 -7.973 1.00 92.06 106 VAL A O 1
ATOM 814 N N . SER A 1 107 ? -0.457 -10.887 -6.446 1.00 91.62 107 SER A N 1
ATOM 815 C CA . SER A 1 107 ? -0.763 -9.800 -7.385 1.00 91.62 107 SER A CA 1
ATOM 816 C C . SER A 1 107 ? 0.485 -9.305 -8.123 1.00 91.62 107 SER A C 1
ATOM 818 O O . SER A 1 107 ? 0.453 -9.120 -9.337 1.00 91.62 107 SER A O 1
ATOM 820 N N . LEU A 1 108 ? 1.607 -9.165 -7.409 1.00 92.12 108 LEU A N 1
ATOM 821 C CA . LEU A 1 108 ? 2.889 -8.701 -7.951 1.00 92.12 108 LEU A CA 1
ATOM 822 C C . LEU A 1 108 ? 3.585 -9.711 -8.877 1.00 92.12 108 LEU A C 1
ATOM 824 O O . LEU A 1 108 ? 4.467 -9.327 -9.637 1.00 92.12 108 LEU A O 1
ATOM 828 N N . ARG A 1 109 ? 3.215 -10.994 -8.816 1.00 91.31 109 ARG A N 1
ATOM 829 C CA . ARG A 1 109 ? 3.725 -12.042 -9.721 1.00 91.31 109 ARG A CA 1
ATOM 830 C C . ARG A 1 109 ? 2.757 -12.363 -10.861 1.00 91.31 109 ARG A C 1
ATOM 832 O O . ARG A 1 109 ? 3.098 -13.143 -11.746 1.00 91.31 109 ARG A O 1
ATOM 839 N N . GLY A 1 110 ? 1.550 -11.803 -10.815 1.00 91.06 110 GLY A N 1
ATOM 840 C CA . GLY A 1 110 ? 0.504 -12.021 -11.801 1.00 91.06 110 GLY A CA 1
ATOM 841 C C . GLY A 1 110 ? 0.590 -11.073 -13.003 1.00 91.06 110 GLY A C 1
ATOM 842 O O . GLY A 1 110 ? 1.406 -10.152 -13.032 1.00 91.06 110 GLY A O 1
ATOM 843 N N . PRO A 1 111 ? -0.310 -11.243 -13.987 1.00 92.00 111 PRO A N 1
ATOM 844 C CA . PRO A 1 111 ? -0.348 -10.409 -15.190 1.00 92.00 111 PRO A CA 1
ATOM 845 C C . PRO A 1 111 ? -0.645 -8.930 -14.896 1.00 92.00 111 PRO A C 1
ATOM 847 O O . PRO A 1 111 ? -0.250 -8.064 -15.669 1.00 92.00 111 PRO A O 1
ATOM 850 N N . ALA A 1 112 ? -1.284 -8.627 -13.760 1.00 87.50 112 ALA A N 1
ATOM 851 C CA . ALA A 1 112 ? -1.543 -7.257 -13.315 1.00 87.50 112 ALA A CA 1
ATOM 852 C C . ALA A 1 112 ? -0.257 -6.447 -13.056 1.00 87.50 112 ALA A C 1
ATOM 854 O O . ALA A 1 112 ? -0.305 -5.226 -13.050 1.00 87.50 112 ALA A O 1
ATOM 855 N N . ALA A 1 113 ? 0.887 -7.112 -12.864 1.00 90.50 113 ALA A N 1
ATOM 856 C CA . ALA A 1 113 ? 2.186 -6.489 -12.627 1.00 90.50 113 ALA A CA 1
ATOM 857 C C . ALA A 1 113 ? 3.091 -6.469 -13.873 1.00 90.50 113 ALA A C 1
ATOM 859 O O . ALA A 1 113 ? 4.279 -6.179 -13.752 1.00 90.50 113 ALA A O 1
ATOM 860 N N . ALA A 1 114 ? 2.568 -6.769 -15.070 1.00 88.56 114 ALA A N 1
ATOM 861 C CA . ALA A 1 114 ? 3.379 -6.907 -16.286 1.00 88.56 114 ALA A CA 1
ATOM 862 C C . ALA A 1 114 ? 4.200 -5.650 -16.651 1.00 88.56 114 ALA A C 1
ATOM 864 O O . ALA A 1 114 ? 5.226 -5.765 -17.315 1.00 88.56 114 ALA A O 1
ATOM 865 N N . GLY A 1 115 ? 3.772 -4.461 -16.209 1.00 87.94 115 GLY A N 1
ATOM 866 C CA . GLY A 1 115 ? 4.498 -3.200 -16.402 1.00 87.94 115 GLY A CA 1
ATOM 867 C C . GLY A 1 115 ? 5.596 -2.912 -15.369 1.00 87.94 115 GLY A C 1
ATOM 868 O O . GLY A 1 115 ? 6.265 -1.885 -15.472 1.00 87.94 115 GLY A O 1
ATOM 869 N N . LEU A 1 116 ? 5.784 -3.772 -14.364 1.00 89.62 116 LEU A N 1
ATOM 870 C CA . LEU A 1 116 ? 6.742 -3.566 -13.280 1.00 89.62 116 LEU A CA 1
ATOM 871 C C . LEU A 1 116 ? 8.058 -4.301 -13.542 1.00 89.62 116 LEU A C 1
ATOM 873 O O . LEU A 1 116 ? 8.087 -5.457 -13.959 1.00 89.62 116 LEU A O 1
ATOM 877 N N . SER A 1 117 ? 9.174 -3.649 -13.222 1.00 90.69 117 SER A N 1
ATOM 878 C CA . SER A 1 117 ? 10.483 -4.301 -13.245 1.00 90.69 117 SER A CA 1
ATOM 879 C C . SER A 1 117 ? 10.609 -5.353 -12.129 1.00 90.69 117 SER A C 1
ATOM 881 O O . SER A 1 117 ? 10.009 -5.203 -11.056 1.00 90.69 117 SER A O 1
ATOM 883 N N . PRO A 1 118 ? 11.474 -6.372 -12.299 1.00 90.88 118 PRO A N 1
ATOM 884 C CA . PRO A 1 118 ? 11.754 -7.349 -11.245 1.00 90.88 118 PRO A CA 1
ATOM 885 C C . PRO A 1 118 ? 12.190 -6.715 -9.915 1.00 90.88 118 PRO A C 1
ATOM 887 O O . PRO A 1 118 ? 11.829 -7.202 -8.844 1.00 90.88 118 PRO A O 1
ATOM 890 N N . ALA A 1 119 ? 12.923 -5.597 -9.966 1.00 89.25 119 ALA A N 1
ATOM 891 C CA . ALA A 1 119 ? 13.344 -4.864 -8.773 1.00 89.25 119 ALA A CA 1
ATOM 892 C C . ALA A 1 119 ? 12.151 -4.255 -8.013 1.00 89.25 119 ALA A C 1
ATOM 894 O O . ALA A 1 119 ? 12.091 -4.340 -6.785 1.00 89.25 119 ALA A O 1
ATOM 895 N N . GLN A 1 120 ? 11.177 -3.686 -8.730 1.00 89.94 120 GLN A N 1
ATOM 896 C CA . GLN A 1 120 ? 9.957 -3.125 -8.139 1.00 89.94 120 GLN A CA 1
ATOM 897 C C . GLN A 1 120 ? 9.083 -4.219 -7.513 1.00 89.94 120 GLN A C 1
ATOM 899 O O . GLN A 1 120 ? 8.637 -4.071 -6.374 1.00 89.94 120 GLN A O 1
ATOM 904 N N . ILE A 1 121 ? 8.917 -5.348 -8.209 1.00 91.12 121 ILE A N 1
ATOM 905 C CA . ILE A 1 121 ? 8.192 -6.528 -7.709 1.00 91.12 121 ILE A CA 1
ATOM 906 C C . ILE A 1 121 ? 8.843 -7.070 -6.431 1.00 91.12 121 ILE A C 1
ATOM 908 O O . ILE A 1 121 ? 8.150 -7.342 -5.447 1.00 91.12 121 ILE A O 1
ATOM 912 N N . SER A 1 122 ? 10.172 -7.2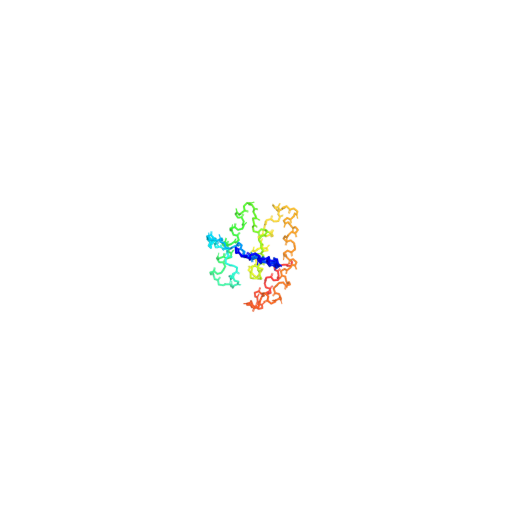04 -6.426 1.00 89.50 122 SER A N 1
ATOM 913 C CA . SER A 1 122 ? 10.931 -7.716 -5.281 1.00 89.50 122 SER A CA 1
ATOM 914 C C . SER A 1 122 ? 10.732 -6.850 -4.034 1.00 89.50 122 SER A C 1
ATOM 916 O O . SER A 1 122 ? 10.353 -7.359 -2.978 1.00 89.50 122 SER A O 1
ATOM 918 N N . ARG A 1 123 ? 10.884 -5.525 -4.157 1.00 86.50 123 ARG A N 1
ATOM 919 C CA . ARG A 1 123 ? 10.675 -4.598 -3.032 1.00 86.50 123 ARG A CA 1
ATOM 920 C C . ARG A 1 123 ? 9.242 -4.605 -2.514 1.00 86.50 123 ARG A C 1
ATOM 922 O O . ARG A 1 123 ? 9.051 -4.675 -1.302 1.00 86.50 123 ARG A O 1
ATOM 929 N N . GLY A 1 124 ? 8.256 -4.568 -3.412 1.00 87.81 124 GLY A N 1
ATOM 930 C CA . GLY A 1 124 ? 6.846 -4.660 -3.029 1.00 87.81 124 GLY A CA 1
ATOM 931 C C . GLY A 1 124 ? 6.544 -5.955 -2.273 1.00 87.81 124 GLY A C 1
ATOM 932 O O . GLY A 1 124 ? 5.872 -5.935 -1.246 1.00 87.81 124 GLY A O 1
ATOM 933 N N . SER A 1 125 ? 7.124 -7.073 -2.720 1.00 88.06 125 SER A N 1
ATOM 934 C CA . SER A 1 125 ? 6.942 -8.382 -2.082 1.00 88.06 125 SER A CA 1
ATOM 935 C C . SER A 1 125 ? 7.573 -8.456 -0.688 1.00 88.06 125 SER A C 1
ATOM 937 O O . SER A 1 125 ? 6.995 -9.078 0.195 1.00 88.06 125 SER A O 1
ATOM 939 N N . MET A 1 126 ? 8.725 -7.812 -0.461 1.00 86.31 126 MET A N 1
ATOM 940 C CA . MET A 1 126 ? 9.361 -7.767 0.867 1.00 86.31 126 MET A CA 1
ATOM 941 C C . MET A 1 126 ? 8.545 -6.975 1.896 1.00 86.31 126 MET A C 1
ATOM 943 O O . MET A 1 126 ? 8.609 -7.276 3.082 1.00 86.31 126 MET A O 1
ATOM 947 N N . LEU A 1 127 ? 7.786 -5.964 1.465 1.00 82.12 127 LEU A N 1
ATOM 948 C CA . LEU A 1 127 ? 6.911 -5.188 2.354 1.00 82.12 127 LEU A CA 1
ATOM 949 C C . LEU A 1 127 ? 5.617 -5.922 2.719 1.00 82.12 127 LEU A C 1
ATOM 951 O O . LEU A 1 127 ? 4.959 -5.549 3.689 1.00 82.12 127 LEU A O 1
ATOM 955 N N . ALA A 1 128 ? 5.256 -6.931 1.931 1.00 80.69 128 ALA A N 1
ATOM 956 C CA . ALA A 1 128 ? 4.088 -7.774 2.132 1.00 80.69 128 ALA A CA 1
ATOM 957 C C . ALA A 1 128 ? 4.359 -9.005 3.019 1.00 80.69 128 ALA A C 1
ATOM 959 O O . ALA A 1 128 ? 3.428 -9.760 3.293 1.00 80.69 128 ALA A O 1
ATOM 960 N N . ALA A 1 129 ? 5.613 -9.210 3.440 1.00 62.56 129 ALA A N 1
ATOM 961 C CA . ALA A 1 129 ? 6.062 -10.335 4.260 1.00 62.56 129 ALA A CA 1
ATOM 962 C C . ALA A 1 129 ? 6.007 -10.053 5.773 1.00 62.56 129 ALA A C 1
ATOM 964 O O . ALA A 1 129 ? 6.166 -8.877 6.185 1.00 62.56 129 ALA A O 1
#

pLDDT: mean 80.21, std 18.49, range [37.0, 96.62]

Foldseek 3Di:
DDDDDDDDDDDDDDDDDPDDDDDPDDPDPPPPQPLPLQDPPPVSVVSLVVVLVVCVVPPVNVVLPDDDALSNLLNLSSLVSCVVCVVVDDPVSVVSSLVCLVCNLVRLPDPSVVVPDPVSSVNSNVSSD

Sequence (129 aa):
MPFWYAIRIGVAAGTLSLAGCSLGLFSSPEPTATNNCVDDSKECIDRRAVALRSMMADKDRRWVREPASAESYASGVRLFAYKSRKRDLSCDELAHGRREADAAPVSLRGPAAAGLSPAQISRGSMLAA

Secondary structure (DSSP, 8-state):
----------------------------------TT--S-SHHHHHHHHHHHHHHHH-SS-GGGGSPPPHHHHHH-HHHHHHHHHTTTS-HHHHHHHHHHHHHHHHHTTSGGGTTS-HHHHHHHHHHT-